Protein AF-A0A9Q2QI15-F1 (afdb_monomer)

Mean predicted aligned error: 10.24 Å

pLDDT: mean 75.62, std 14.74, range [34.34, 91.19]

Secondary structure (DSSP, 8-state):
-HHHHS--GGGG--SS--SHHHHHHHHHHHHHHHHHHHHHHHHHHHHHHHT-SSHHHHHHHHHHHHTTGGG--TTS-SSS----TT----S-SS-HHHHHH---------

Radius of gyration: 18.42 Å; Cα contacts (8 Å, |Δi|>4): 48; chains: 1; bounding box: 39×28×58 Å

Solvent-accessible surface area (backbone atoms only — not comparable to full-atom values): 7052 Å² total; per-residue (Å²): 108,68,74,54,58,78,39,62,66,68,87,63,53,79,82,85,48,95,44,74,65,54,48,51,50,54,54,51,54,50,52,50,54,52,49,50,52,33,51,51,40,47,53,54,53,48,50,50,49,75,68,41,91,47,72,66,59,35,52,53,51,50,51,46,49,74,72,50,54,46,71,66,54,87,89,54,84,77,90,67,88,84,79,72,89,76,65,83,78,68,83,69,94,58,65,62,67,60,55,74,69,60,67,84,74,73,71,85,81,122

Organism: NCBI:txid657445

Sequence (110 aa):
KFSKAVFFDHNSEFKIQETKEEQEIAVLCKQLIQNTIIYWNYCYLTQKLINAPNSEDVQNLLQVMLSGTVMNWAHVNMYGEYDFRNIDDSPNRFDMQAILSYTAKNGDKE

Structure (mmCIF, N/CA/C/O backbone):
data_AF-A0A9Q2QI15-F1
#
_entry.id   AF-A0A9Q2QI15-F1
#
loop_
_atom_site.group_PDB
_atom_site.id
_atom_site.type_symbol
_atom_site.label_atom_id
_atom_site.label_alt_id
_atom_site.label_comp_id
_atom_site.label_asym_id
_atom_site.label_entity_id
_atom_site.label_seq_id
_atom_site.pdbx_PDB_ins_code
_atom_site.Cartn_x
_atom_site.Cartn_y
_atom_site.Cartn_z
_atom_site.occupancy
_atom_site.B_iso_or_equiv
_atom_site.auth_seq_id
_atom_site.auth_comp_id
_atom_site.auth_asym_id
_atom_site.auth_atom_id
_atom_site.pdbx_PDB_model_num
ATOM 1 N N . LYS A 1 1 ? 13.779 -11.012 -1.582 1.00 57.25 1 LYS A N 1
ATOM 2 C CA . LYS A 1 1 ? 12.626 -11.908 -1.864 1.00 57.25 1 LYS A CA 1
ATOM 3 C C . LYS A 1 1 ? 11.538 -11.174 -2.653 1.00 57.25 1 LYS A C 1
ATOM 5 O O . LYS A 1 1 ? 11.307 -11.574 -3.779 1.00 57.25 1 LYS A O 1
ATOM 10 N N . PHE A 1 2 ? 10.994 -10.051 -2.164 1.00 56.03 2 PHE A N 1
ATOM 11 C CA . PHE A 1 2 ? 10.013 -9.232 -2.904 1.00 56.03 2 PHE A CA 1
ATOM 12 C C . PHE A 1 2 ? 10.509 -8.753 -4.281 1.00 56.03 2 PHE A C 1
ATOM 14 O O . PHE A 1 2 ? 9.847 -8.945 -5.292 1.00 56.03 2 PHE A O 1
ATOM 21 N N . SER A 1 3 ? 11.742 -8.249 -4.351 1.00 52.59 3 SER A N 1
ATOM 22 C CA . SER A 1 3 ? 12.292 -7.724 -5.607 1.00 52.59 3 SER A CA 1
ATOM 23 C C . SER A 1 3 ? 12.594 -8.809 -6.667 1.00 52.59 3 SER A C 1
ATOM 25 O O . SER A 1 3 ? 12.656 -8.497 -7.851 1.00 52.59 3 SER A O 1
ATOM 27 N N . LYS A 1 4 ? 12.711 -10.089 -6.275 1.00 56.97 4 LYS A N 1
ATOM 28 C CA . LYS A 1 4 ? 12.792 -11.219 -7.224 1.00 56.97 4 LYS A CA 1
ATOM 29 C C . LYS A 1 4 ? 11.417 -11.631 -7.759 1.00 56.97 4 LYS A C 1
ATOM 31 O O . LYS A 1 4 ? 11.333 -12.179 -8.841 1.00 56.97 4 LYS A O 1
ATOM 36 N N . ALA A 1 5 ? 10.345 -11.364 -7.014 1.00 56.16 5 ALA A N 1
ATOM 37 C CA . ALA A 1 5 ? 8.990 -11.707 -7.433 1.00 56.16 5 ALA A CA 1
ATOM 38 C C . ALA A 1 5 ? 8.399 -10.718 -8.442 1.00 56.16 5 ALA A C 1
ATOM 40 O O . ALA A 1 5 ? 7.602 -11.112 -9.279 1.00 56.16 5 ALA A O 1
ATOM 41 N N . VAL A 1 6 ? 8.821 -9.452 -8.373 1.00 54.25 6 VAL A N 1
ATOM 42 C CA . VAL A 1 6 ? 8.486 -8.417 -9.367 1.00 54.25 6 VAL A CA 1
ATOM 43 C C . VAL A 1 6 ? 9.283 -8.609 -10.667 1.00 54.25 6 VAL A C 1
ATOM 45 O O . VAL A 1 6 ? 8.875 -8.135 -11.716 1.00 54.25 6 VAL A O 1
ATOM 48 N N . PHE A 1 7 ? 10.422 -9.308 -10.608 1.00 55.50 7 PHE A N 1
ATOM 49 C CA . PHE A 1 7 ? 11.343 -9.483 -11.731 1.00 55.50 7 PHE A CA 1
ATOM 50 C C . PHE A 1 7 ? 11.493 -10.967 -12.058 1.00 55.50 7 PHE A C 1
ATOM 52 O O . PHE A 1 7 ? 12.464 -11.623 -11.672 1.00 55.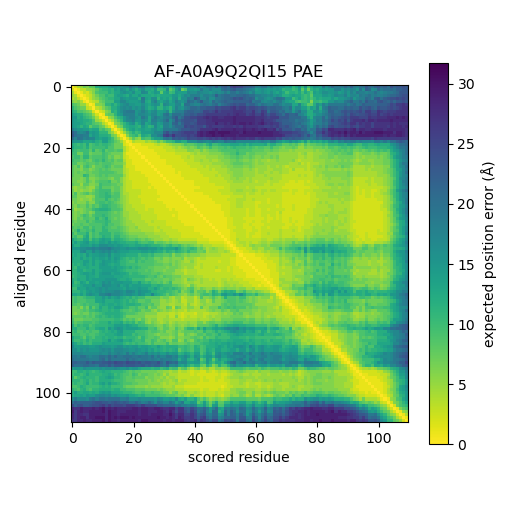50 7 PHE A O 1
ATOM 59 N N . PHE A 1 8 ? 10.457 -11.500 -12.692 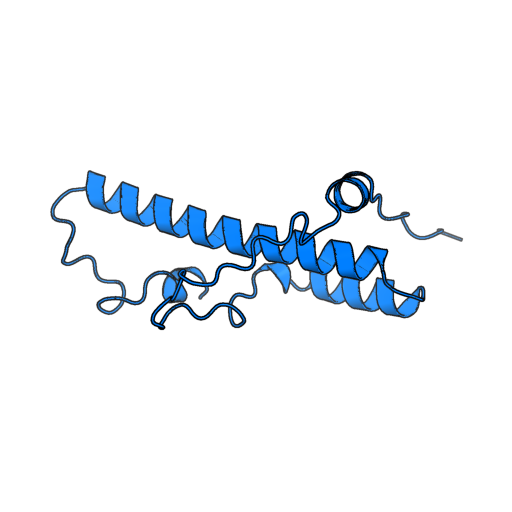1.00 55.78 8 PHE A N 1
ATOM 60 C CA . PHE A 1 8 ? 10.284 -12.933 -12.860 1.00 55.78 8 PHE A CA 1
ATOM 61 C C . PHE A 1 8 ? 10.602 -13.462 -14.252 1.00 55.78 8 PHE A C 1
ATOM 63 O O . PHE A 1 8 ? 10.755 -14.671 -14.423 1.00 55.78 8 PHE A O 1
ATOM 70 N N . ASP A 1 9 ? 10.722 -12.574 -15.233 1.00 46.03 9 ASP A N 1
ATOM 71 C CA . ASP A 1 9 ? 11.088 -12.981 -16.575 1.00 46.03 9 ASP A CA 1
ATOM 72 C C . ASP A 1 9 ? 12.585 -13.350 -16.633 1.00 46.03 9 ASP A C 1
ATOM 74 O O . ASP A 1 9 ? 13.434 -12.695 -16.018 1.00 46.03 9 ASP A O 1
ATOM 78 N N . HIS A 1 10 ? 12.890 -14.462 -17.305 1.00 49.19 10 HIS A N 1
ATOM 79 C CA . HIS A 1 10 ? 14.244 -14.977 -17.555 1.00 49.19 10 HIS A CA 1
ATOM 80 C C . HIS A 1 10 ? 15.194 -15.053 -16.335 1.00 49.19 10 HIS A C 1
ATOM 82 O O . HIS A 1 10 ? 16.341 -14.619 -16.398 1.00 49.19 10 HIS A O 1
ATOM 88 N N . ASN A 1 11 ? 14.756 -15.645 -15.214 1.00 53.72 11 ASN A N 1
ATOM 89 C CA . ASN A 1 11 ? 15.621 -15.945 -14.052 1.00 53.72 11 ASN A CA 1
ATOM 90 C C . ASN A 1 11 ? 16.299 -14.708 -13.413 1.00 53.72 11 ASN A C 1
ATOM 92 O O . ASN A 1 11 ? 17.327 -14.828 -12.746 1.00 53.72 11 ASN A O 1
ATOM 96 N N . SER A 1 12 ? 15.712 -13.518 -13.597 1.00 53.53 12 SER A N 1
ATOM 97 C CA . SER A 1 12 ? 16.303 -12.226 -13.223 1.00 53.53 12 SER A CA 1
ATOM 98 C C . SER A 1 12 ? 17.567 -11.824 -13.998 1.00 53.53 12 SER A C 1
ATOM 100 O O . SER A 1 12 ? 18.304 -10.952 -13.536 1.00 53.53 12 SER A O 1
ATOM 102 N N . GLU A 1 13 ? 17.814 -12.411 -15.172 1.00 51.69 13 GLU A N 1
ATOM 103 C CA . GLU A 1 13 ? 18.897 -12.010 -16.070 1.00 51.69 13 GLU A CA 1
ATOM 104 C C . GLU A 1 13 ? 18.390 -11.042 -17.146 1.00 51.69 13 GLU A C 1
ATOM 106 O O . GLU A 1 13 ? 17.476 -11.336 -17.918 1.00 51.69 13 GLU A O 1
ATOM 111 N N . PHE A 1 14 ? 19.014 -9.867 -17.214 1.00 53.62 14 PHE A N 1
ATOM 112 C CA . PHE A 1 14 ? 18.771 -8.881 -18.258 1.00 53.62 14 PHE A CA 1
ATOM 113 C C . PHE A 1 14 ? 19.329 -9.390 -19.594 1.00 53.62 14 PHE A C 1
ATOM 115 O O . PHE A 1 14 ? 20.495 -9.164 -19.900 1.00 53.62 14 PHE A O 1
ATOM 122 N N . LYS A 1 15 ? 18.522 -10.076 -20.409 1.00 49.12 15 LYS A N 1
ATOM 123 C CA . LYS A 1 15 ? 18.881 -10.328 -21.820 1.00 49.12 15 LYS A CA 1
ATOM 124 C C . LYS A 1 15 ? 18.355 -9.275 -22.796 1.00 49.12 15 LYS A C 1
ATOM 126 O O . LYS A 1 15 ? 18.788 -9.261 -23.937 1.00 49.12 15 LYS A O 1
ATOM 131 N N . ILE A 1 16 ? 17.454 -8.395 -22.355 1.00 51.84 16 ILE A N 1
ATOM 132 C CA . ILE A 1 16 ? 16.756 -7.426 -23.224 1.00 51.84 16 ILE A CA 1
ATOM 133 C C . ILE A 1 16 ? 17.424 -6.034 -23.211 1.00 51.84 16 ILE A C 1
ATOM 135 O O . ILE A 1 16 ? 17.063 -5.180 -24.004 1.00 51.84 16 ILE A O 1
ATOM 139 N N . GLN A 1 17 ? 18.402 -5.788 -22.334 1.00 53.06 17 GLN A N 1
ATOM 140 C CA . GLN A 1 17 ? 18.888 -4.433 -22.043 1.00 53.06 17 GLN A CA 1
ATOM 141 C C . GLN A 1 17 ? 20.373 -4.321 -22.374 1.00 53.06 17 GLN A C 1
ATOM 143 O O . GLN A 1 17 ? 21.233 -4.528 -21.513 1.00 53.06 17 GLN A O 1
ATOM 148 N N . GLU A 1 18 ? 20.669 -4.049 -23.644 1.00 60.09 18 GLU A N 1
ATOM 149 C CA . GLU A 1 18 ? 22.042 -3.843 -24.118 1.00 60.09 18 GLU A CA 1
ATOM 150 C C . GLU A 1 18 ? 22.639 -2.538 -23.559 1.00 60.09 18 GLU A C 1
ATOM 152 O O . GLU A 1 18 ? 23.861 -2.390 -23.507 1.00 60.09 18 GLU A O 1
ATOM 157 N N . THR A 1 19 ? 21.800 -1.612 -23.071 1.00 77.12 19 THR A N 1
ATOM 158 C CA . THR A 1 19 ? 22.236 -0.307 -22.560 1.00 77.12 19 THR A CA 1
ATOM 159 C C . THR A 1 19 ? 22.009 -0.128 -21.054 1.00 77.12 19 THR A C 1
ATOM 161 O O . THR A 1 19 ? 21.058 -0.633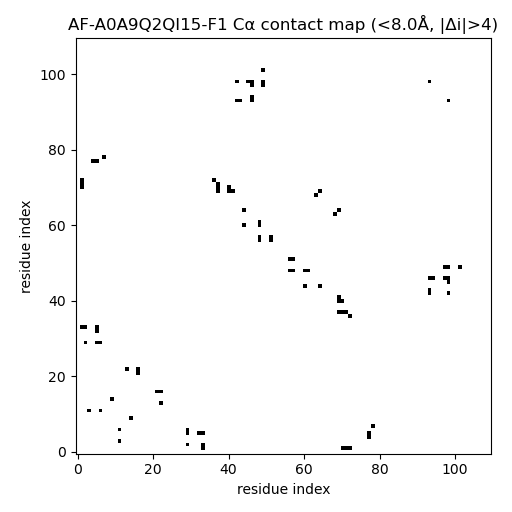 -20.458 1.00 77.12 19 THR A O 1
ATOM 164 N N . LYS A 1 20 ? 22.893 0.653 -20.415 1.00 80.69 20 LYS A N 1
ATOM 165 C CA . LYS A 1 20 ? 22.789 1.036 -18.993 1.00 80.69 20 LYS A CA 1
ATOM 166 C C . LYS A 1 20 ? 21.483 1.777 -18.682 1.00 80.69 20 LYS A C 1
ATOM 168 O O . LYS A 1 20 ? 20.942 1.630 -17.592 1.00 80.69 20 LYS A O 1
ATOM 173 N N . GLU A 1 21 ? 20.985 2.558 -19.635 1.00 85.00 21 GLU A N 1
ATOM 174 C CA . GLU A 1 21 ? 19.764 3.352 -19.488 1.00 85.00 21 GLU A CA 1
ATOM 175 C C . GLU A 1 21 ? 18.519 2.464 -19.351 1.00 85.00 21 GLU A C 1
ATOM 177 O O . GLU A 1 21 ? 17.712 2.657 -18.443 1.00 85.00 21 GLU A O 1
ATOM 182 N N . GLU A 1 22 ? 18.400 1.417 -20.168 1.00 78.94 22 GLU A N 1
ATOM 183 C CA . GLU A 1 22 ? 17.292 0.459 -20.069 1.00 78.94 22 GLU A CA 1
ATOM 184 C C . GLU A 1 22 ? 17.306 -0.309 -18.734 1.00 78.94 22 GLU A C 1
ATOM 186 O O . GLU A 1 22 ? 16.248 -0.572 -18.153 1.00 78.94 22 GLU A O 1
ATOM 191 N N . GLN A 1 23 ? 18.502 -0.598 -18.206 1.00 77.50 23 GLN A N 1
ATOM 192 C CA . GLN A 1 23 ? 18.694 -1.180 -16.868 1.00 77.50 23 GLN A CA 1
ATOM 193 C C . GLN A 1 23 ? 18.227 -0.256 -15.757 1.00 77.50 23 GLN A C 1
ATOM 195 O O . GLN A 1 23 ? 17.535 -0.699 -14.834 1.00 77.50 23 GLN A O 1
ATOM 200 N N . GLU A 1 24 ? 18.534 1.031 -15.856 1.00 85.50 24 GLU A N 1
ATOM 201 C CA . GLU A 1 24 ? 18.066 2.025 -14.897 1.00 85.50 24 GLU A CA 1
ATOM 202 C C . GLU A 1 24 ? 16.538 2.145 -14.920 1.00 85.50 24 GLU A C 1
ATOM 204 O O . GLU A 1 24 ? 15.907 2.080 -13.861 1.00 85.50 24 GLU A O 1
ATOM 209 N N . ILE A 1 25 ? 15.927 2.212 -16.106 1.00 85.44 25 ILE A N 1
ATOM 210 C CA . ILE A 1 25 ? 14.466 2.263 -16.258 1.00 85.44 25 ILE A CA 1
ATOM 211 C C . ILE A 1 25 ? 13.814 1.040 -15.604 1.00 85.44 25 ILE A C 1
ATOM 213 O O . ILE A 1 25 ? 12.891 1.183 -14.800 1.00 85.44 25 ILE A O 1
ATOM 217 N N . ALA A 1 26 ? 14.317 -0.165 -15.875 1.00 82.38 26 ALA A N 1
ATOM 218 C CA . ALA A 1 26 ? 13.755 -1.389 -15.316 1.00 82.38 26 ALA A CA 1
ATOM 219 C C . ALA A 1 26 ? 13.869 -1.457 -13.782 1.00 82.38 26 ALA A C 1
ATOM 221 O O . ALA A 1 26 ? 12.934 -1.895 -13.103 1.00 82.38 26 ALA A O 1
ATOM 222 N N . VAL A 1 27 ? 14.986 -0.990 -13.214 1.00 83.19 27 VAL A N 1
ATOM 223 C CA . VAL A 1 27 ? 15.170 -0.890 -11.757 1.00 83.19 27 VAL A CA 1
ATOM 224 C C . VAL A 1 27 ? 14.190 0.114 -11.144 1.00 83.19 27 VAL A C 1
ATOM 226 O O . VAL A 1 27 ? 13.581 -0.183 -10.112 1.00 83.19 27 VAL A O 1
ATOM 229 N N . LEU A 1 28 ? 13.986 1.268 -11.783 1.00 88.25 28 LEU A N 1
ATOM 230 C CA . LEU A 1 28 ? 13.049 2.291 -11.314 1.00 88.25 28 LEU A CA 1
ATOM 231 C C . LEU A 1 28 ? 11.594 1.812 -11.379 1.00 88.25 28 LEU A C 1
ATOM 233 O O . LEU A 1 28 ? 10.868 1.949 -10.393 1.00 88.25 28 LEU A O 1
ATOM 237 N N . CYS A 1 29 ? 11.175 1.184 -12.481 1.00 86.50 29 CYS A N 1
ATOM 238 C CA . CYS A 1 29 ? 9.838 0.595 -12.614 1.00 86.50 29 CYS A CA 1
ATOM 239 C C . CYS A 1 29 ? 9.575 -0.449 -11.526 1.00 86.50 29 CYS A C 1
ATOM 241 O O . CYS A 1 29 ? 8.517 -0.467 -10.897 1.00 86.50 29 CYS A O 1
ATOM 243 N N . LYS A 1 30 ? 10.567 -1.291 -11.245 1.00 83.62 30 LYS A N 1
ATOM 244 C CA . LYS A 1 30 ? 10.489 -2.278 -10.173 1.00 83.62 30 LYS A CA 1
ATOM 245 C C . LYS A 1 30 ? 10.321 -1.624 -8.802 1.00 83.62 30 LYS A C 1
ATOM 247 O O . LYS A 1 30 ? 9.438 -2.034 -8.049 1.00 83.62 30 LYS A O 1
ATOM 252 N N . GLN A 1 31 ? 11.116 -0.603 -8.481 1.00 87.19 31 GLN A N 1
ATOM 253 C CA . GLN A 1 31 ? 10.978 0.129 -7.219 1.00 87.19 31 GLN A CA 1
ATOM 254 C C . GLN A 1 31 ? 9.598 0.792 -7.106 1.00 87.19 31 GLN A C 1
ATOM 256 O O . GLN A 1 31 ? 8.986 0.759 -6.038 1.00 87.19 31 GLN A O 1
ATOM 261 N N . LEU A 1 32 ? 9.081 1.343 -8.206 1.00 91.19 32 LEU A N 1
ATOM 262 C CA . LEU A 1 32 ? 7.753 1.947 -8.267 1.00 91.19 32 LEU A CA 1
ATOM 263 C C . LEU A 1 32 ? 6.646 0.930 -7.958 1.00 91.19 32 LEU A C 1
ATOM 265 O O . LEU A 1 32 ? 5.792 1.201 -7.113 1.00 91.19 32 LEU A O 1
ATOM 269 N N . ILE A 1 33 ? 6.681 -0.255 -8.576 1.00 87.94 33 ILE A N 1
ATOM 270 C CA . ILE A 1 33 ? 5.713 -1.333 -8.309 1.00 87.94 33 ILE A CA 1
ATOM 271 C C . ILE A 1 33 ? 5.771 -1.746 -6.835 1.00 87.94 33 ILE A C 1
ATOM 273 O O . ILE A 1 33 ? 4.740 -1.852 -6.171 1.00 87.94 33 ILE A O 1
ATOM 277 N N . GLN A 1 34 ? 6.978 -1.929 -6.294 1.00 86.81 34 GLN A N 1
ATOM 278 C CA . GLN A 1 34 ? 7.155 -2.294 -4.889 1.00 86.81 34 GLN A CA 1
ATOM 279 C C . GLN A 1 34 ? 6.580 -1.235 -3.942 1.00 86.81 34 GLN A C 1
ATOM 281 O O . GLN A 1 34 ? 5.836 -1.577 -3.023 1.00 86.81 34 GLN A O 1
ATOM 286 N N . ASN A 1 35 ? 6.885 0.041 -4.186 1.00 90.31 35 ASN A N 1
ATOM 287 C CA . ASN A 1 35 ? 6.376 1.154 -3.388 1.00 90.31 35 ASN A CA 1
ATOM 288 C C . ASN A 1 35 ? 4.851 1.261 -3.471 1.00 90.31 35 ASN A C 1
ATOM 290 O O . ASN A 1 35 ? 4.209 1.516 -2.459 1.00 90.31 35 ASN A O 1
ATOM 294 N N . THR A 1 36 ? 4.271 1.013 -4.646 1.00 90.81 36 THR A N 1
ATOM 295 C CA . THR A 1 36 ? 2.817 1.051 -4.857 1.00 90.81 36 THR A CA 1
ATOM 296 C C . THR A 1 36 ? 2.104 -0.022 -4.033 1.00 90.81 36 THR A C 1
ATOM 298 O O . THR A 1 36 ? 1.107 0.266 -3.375 1.00 90.81 36 THR A O 1
ATOM 301 N N . ILE A 1 37 ? 2.642 -1.244 -3.994 1.00 89.44 37 ILE A N 1
ATOM 302 C CA . ILE A 1 37 ? 2.080 -2.339 -3.186 1.00 89.44 37 ILE A CA 1
ATOM 303 C C . ILE A 1 37 ? 2.214 -2.045 -1.695 1.00 89.44 37 ILE A C 1
ATOM 305 O O . ILE A 1 37 ? 1.260 -2.222 -0.944 1.00 89.44 37 ILE A O 1
ATOM 309 N N . ILE A 1 38 ? 3.381 -1.563 -1.258 1.00 89.50 38 ILE A N 1
ATOM 310 C CA . ILE A 1 38 ? 3.598 -1.186 0.144 1.00 89.50 38 ILE A CA 1
ATOM 311 C C . ILE A 1 38 ? 2.625 -0.074 0.548 1.00 89.50 38 ILE A C 1
ATOM 313 O O . ILE A 1 38 ? 2.004 -0.154 1.604 1.00 89.50 38 ILE A O 1
ATOM 317 N N . TYR A 1 39 ? 2.456 0.938 -0.301 1.00 90.62 39 TYR A N 1
ATOM 318 C CA . TYR A 1 39 ? 1.505 2.019 -0.075 1.00 90.62 39 TYR A CA 1
ATOM 319 C C . TYR A 1 39 ? 0.074 1.489 0.072 1.00 90.62 39 TYR A C 1
ATOM 321 O O . TYR A 1 39 ? -0.598 1.799 1.055 1.00 90.62 39 TYR A O 1
ATOM 329 N N . TRP A 1 40 ? -0.360 0.616 -0.839 1.00 90.81 40 TRP A N 1
ATOM 330 C CA . TRP A 1 40 ? -1.674 -0.019 -0.756 1.00 90.81 40 TRP A CA 1
ATOM 331 C C . TRP A 1 40 ? -1.848 -0.826 0.541 1.00 90.81 40 TRP A C 1
ATOM 333 O O . TRP A 1 40 ? -2.871 -0.693 1.216 1.00 90.81 40 TRP A O 1
ATOM 343 N N . ASN A 1 41 ? -0.827 -1.590 0.947 1.00 90.12 41 ASN A N 1
ATOM 344 C CA . ASN A 1 41 ? -0.825 -2.333 2.209 1.00 90.12 41 ASN A CA 1
ATOM 345 C C . ASN A 1 41 ? -1.017 -1.408 3.417 1.00 90.12 41 ASN A C 1
ATOM 347 O O . ASN A 1 41 ? -1.790 -1.731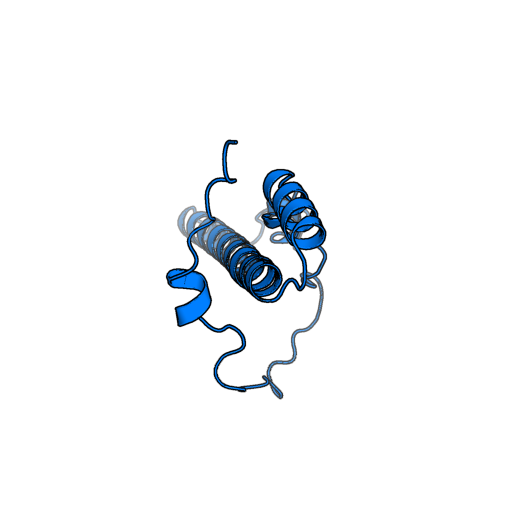 4.320 1.00 90.12 41 ASN A O 1
ATOM 351 N N . TYR A 1 42 ? -0.345 -0.254 3.436 1.00 89.44 42 TYR A N 1
ATOM 352 C CA . TYR A 1 42 ? -0.506 0.737 4.501 1.00 89.44 42 TYR A CA 1
ATOM 353 C C . TYR A 1 42 ? -1.914 1.327 4.537 1.00 89.44 42 TYR A C 1
ATOM 355 O O . TYR A 1 42 ? -2.493 1.413 5.621 1.00 89.44 42 TYR A O 1
ATOM 363 N N . CYS A 1 43 ? -2.483 1.691 3.386 1.00 90.12 43 CYS A N 1
ATOM 364 C CA . CYS A 1 43 ? -3.856 2.194 3.313 1.00 90.12 43 CYS A CA 1
ATOM 365 C C . CYS A 1 43 ? -4.852 1.157 3.845 1.00 90.12 43 CYS A C 1
ATOM 367 O O . CYS A 1 43 ? -5.674 1.470 4.707 1.00 90.12 43 CYS A O 1
ATOM 369 N N . TYR A 1 44 ? -4.730 -0.096 3.400 1.00 89.44 44 TYR A N 1
ATOM 370 C CA . TYR A 1 44 ? -5.613 -1.181 3.819 1.00 89.44 44 TYR A CA 1
ATOM 371 C C . TYR A 1 44 ? -5.525 -1.467 5.318 1.00 89.44 44 TYR A C 1
ATOM 373 O O . TYR A 1 44 ? -6.545 -1.508 6.007 1.00 89.44 44 TYR A O 1
ATOM 381 N N . LEU A 1 45 ? -4.312 -1.645 5.841 1.00 88.31 45 LEU A N 1
ATOM 382 C CA . LEU A 1 45 ? -4.120 -1.982 7.246 1.00 88.31 45 LEU A CA 1
ATOM 383 C C . LEU A 1 45 ? -4.502 -0.806 8.163 1.00 88.31 45 LEU A C 1
ATOM 385 O O . LEU A 1 45 ? -5.097 -1.032 9.213 1.00 88.31 45 LEU A O 1
ATOM 389 N N . THR A 1 46 ? -4.239 0.443 7.761 1.00 88.69 46 THR A N 1
ATOM 390 C CA . THR A 1 46 ? -4.664 1.631 8.528 1.00 88.69 46 THR A CA 1
ATOM 391 C C . THR A 1 46 ? -6.184 1.770 8.546 1.00 88.69 46 THR A C 1
ATOM 393 O O . THR A 1 46 ? -6.764 1.982 9.606 1.00 88.69 46 THR A O 1
ATOM 396 N N . GLN A 1 47 ? -6.862 1.566 7.414 1.00 90.31 47 GLN A N 1
ATOM 397 C CA . GLN A 1 47 ? -8.327 1.550 7.386 1.00 90.31 47 GLN A CA 1
ATOM 398 C C . GLN A 1 47 ? -8.899 0.433 8.274 1.00 90.31 47 GLN A C 1
ATOM 400 O O . GLN A 1 47 ? -9.902 0.636 8.958 1.00 90.31 47 GLN A O 1
ATOM 405 N N . LYS A 1 48 ? -8.259 -0.746 8.296 1.00 89.06 48 LYS A N 1
ATOM 406 C CA . LYS A 1 48 ? -8.636 -1.847 9.196 1.00 89.06 48 LYS A CA 1
ATOM 407 C C . LYS A 1 48 ? -8.456 -1.485 10.668 1.00 89.06 48 LYS A C 1
ATOM 409 O O . LYS A 1 48 ? -9.318 -1.856 11.455 1.00 89.06 48 LYS A O 1
ATOM 414 N N . LEU A 1 49 ? -7.399 -0.752 11.024 1.00 89.00 49 LEU A N 1
ATOM 415 C CA . LEU A 1 49 ? -7.208 -0.232 12.381 1.00 89.00 49 L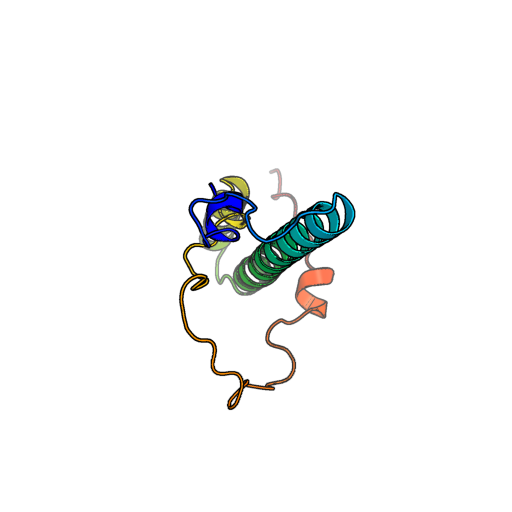EU A CA 1
ATOM 416 C C . LEU A 1 49 ? -8.309 0.752 12.779 1.00 89.00 49 LEU A C 1
ATOM 418 O O . LEU A 1 49 ? -8.871 0.619 13.858 1.00 89.00 49 LEU A O 1
ATOM 422 N N . ILE A 1 50 ? -8.639 1.707 11.904 1.00 88.44 50 ILE A N 1
ATOM 423 C CA . ILE A 1 50 ? -9.692 2.706 12.156 1.00 88.44 50 ILE A CA 1
ATOM 424 C C . ILE A 1 50 ? -11.049 2.029 12.386 1.00 88.44 50 ILE A C 1
ATOM 426 O O . ILE A 1 50 ? -11.822 2.460 13.236 1.00 88.44 50 ILE A O 1
ATOM 430 N N . ASN A 1 51 ? -11.323 0.952 11.648 1.00 89.00 51 ASN A N 1
ATOM 431 C CA . ASN A 1 51 ? -12.594 0.233 11.704 1.00 89.00 51 ASN A CA 1
ATOM 432 C C . ASN A 1 51 ? -12.617 -0.899 12.753 1.00 89.00 51 ASN A C 1
ATOM 434 O O . ASN A 1 51 ? -13.604 -1.635 12.818 1.00 89.00 51 ASN A O 1
ATOM 438 N N . ALA A 1 52 ? -11.543 -1.098 13.523 1.00 88.56 52 ALA A N 1
ATOM 439 C CA . ALA A 1 52 ? -11.468 -2.172 14.507 1.00 88.56 52 ALA A CA 1
ATOM 440 C C . ALA A 1 52 ? -12.432 -1.902 15.684 1.00 88.56 52 ALA A C 1
ATOM 442 O O . ALA A 1 52 ? -12.465 -0.789 16.210 1.00 88.56 52 ALA A O 1
ATOM 443 N N . PRO A 1 53 ? -13.227 -2.898 16.117 1.00 82.56 53 PRO A N 1
ATOM 444 C CA . PRO A 1 53 ? -14.315 -2.673 17.069 1.00 82.56 53 PRO A CA 1
ATOM 445 C C . PRO A 1 53 ? -13.857 -2.561 18.531 1.00 82.56 53 PRO A C 1
ATOM 447 O O . PRO A 1 53 ? -14.592 -2.021 19.355 1.00 82.56 53 PRO A O 1
ATOM 450 N N . ASN A 1 54 ? -12.681 -3.092 18.882 1.00 86.38 54 ASN A N 1
ATOM 451 C CA . ASN A 1 54 ? -12.182 -3.142 20.256 1.00 86.38 54 ASN A CA 1
ATOM 452 C C . ASN A 1 54 ? -10.658 -2.907 20.328 1.00 86.38 54 ASN A C 1
ATOM 454 O O . ASN A 1 54 ? -9.946 -2.973 19.327 1.00 86.38 54 ASN A O 1
ATOM 458 N N . SER A 1 55 ? -10.163 -2.623 21.537 1.00 81.25 55 SER A N 1
ATOM 459 C CA . SER A 1 55 ? -8.746 -2.308 21.782 1.00 81.25 55 SER A CA 1
ATOM 460 C C . SER A 1 55 ? -7.812 -3.503 21.533 1.00 81.25 55 SER A C 1
ATOM 462 O O . SER A 1 55 ? -6.679 -3.320 21.095 1.00 81.25 55 SER A O 1
ATOM 464 N N . GLU A 1 56 ? -8.280 -4.732 21.756 1.00 84.94 56 GLU A N 1
ATOM 465 C CA . GLU A 1 56 ? -7.488 -5.951 21.545 1.00 84.94 56 GLU A CA 1
ATOM 466 C C . GLU A 1 56 ? -7.189 -6.183 20.054 1.00 84.94 56 GLU A C 1
ATOM 468 O O . GLU A 1 56 ? -6.041 -6.422 19.676 1.00 84.94 56 GLU A O 1
ATOM 473 N N . ASP A 1 57 ? -8.188 -6.007 19.190 1.00 82.69 57 ASP A N 1
ATOM 474 C CA . ASP A 1 57 ? -8.056 -6.093 17.734 1.00 82.69 57 ASP A CA 1
ATOM 475 C C . ASP A 1 57 ? -7.108 -5.018 17.191 1.00 82.69 57 ASP A C 1
ATOM 477 O O . ASP A 1 57 ? -6.286 -5.296 16.313 1.00 82.69 57 ASP A O 1
ATOM 481 N N . VAL A 1 58 ? -7.166 -3.803 17.748 1.00 84.88 58 VAL A N 1
ATOM 482 C CA . VAL A 1 58 ? -6.225 -2.721 17.423 1.00 84.88 58 VAL A CA 1
ATOM 483 C C . VAL A 1 58 ? -4.795 -3.127 17.781 1.00 84.88 58 VAL A C 1
ATOM 485 O O . VAL A 1 58 ? -3.900 -3.001 16.944 1.00 84.88 58 VAL A O 1
ATOM 488 N N . GLN A 1 59 ? -4.563 -3.648 18.989 1.00 83.50 59 GLN A N 1
ATOM 489 C CA . GLN A 1 59 ? -3.232 -4.087 19.423 1.00 83.50 59 GLN A CA 1
ATOM 490 C C . GLN A 1 59 ? -2.699 -5.230 18.552 1.00 83.50 59 GLN A C 1
ATOM 492 O O . GLN A 1 59 ? -1.554 -5.176 18.102 1.00 83.50 59 GLN A O 1
ATOM 497 N N . ASN A 1 60 ? -3.533 -6.222 18.238 1.00 84.50 60 ASN A N 1
ATOM 498 C CA . ASN A 1 60 ? -3.163 -7.335 17.364 1.00 84.50 60 ASN A CA 1
ATOM 499 C C . ASN A 1 60 ? -2.775 -6.850 15.959 1.00 84.50 60 ASN A C 1
ATOM 501 O O . ASN A 1 60 ? -1.732 -7.238 15.428 1.00 84.50 60 ASN A O 1
ATOM 505 N N . LEU A 1 61 ? -3.565 -5.952 15.365 1.00 84.12 61 LEU A N 1
ATOM 506 C CA . LEU A 1 61 ? -3.266 -5.365 14.057 1.00 84.12 61 LEU A CA 1
ATOM 507 C C . LEU A 1 61 ? -1.989 -4.512 14.077 1.00 84.12 61 LEU A C 1
ATOM 509 O O . LEU A 1 61 ? -1.202 -4.574 13.130 1.00 84.12 61 LEU A O 1
ATOM 513 N N . LEU A 1 62 ? -1.736 -3.767 15.157 1.00 83.94 62 LEU A N 1
ATOM 514 C CA . LEU A 1 62 ? -0.491 -3.015 15.335 1.00 83.94 62 LEU A CA 1
ATOM 515 C C . LEU A 1 62 ? 0.726 -3.945 15.413 1.00 83.94 62 LEU A C 1
ATOM 517 O O . LEU A 1 62 ? 1.729 -3.686 14.748 1.00 83.94 62 LEU A O 1
ATOM 521 N N . GLN A 1 63 ? 0.640 -5.058 16.146 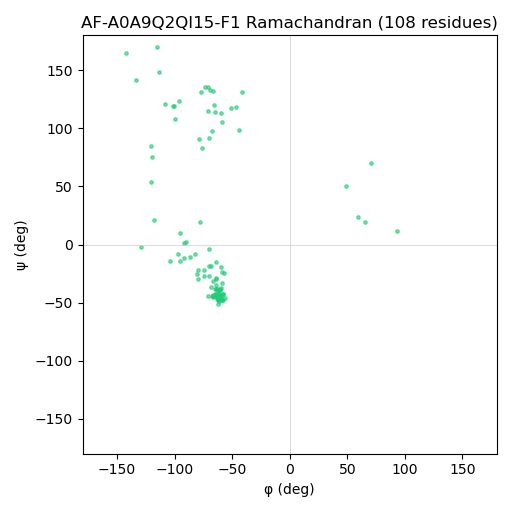1.00 83.19 63 GLN A N 1
ATOM 522 C CA . GLN A 1 63 ? 1.715 -6.059 16.186 1.00 83.19 63 GLN A CA 1
ATOM 523 C C . GLN A 1 63 ? 1.982 -6.660 14.798 1.00 83.19 63 GLN A C 1
ATOM 525 O O . GLN A 1 63 ? 3.134 -6.792 14.376 1.00 83.19 63 GLN A O 1
ATOM 530 N N . VAL A 1 64 ? 0.924 -6.950 14.035 1.00 80.81 64 VAL A N 1
ATOM 531 C CA . VAL A 1 64 ? 1.042 -7.433 12.652 1.00 80.81 64 VAL A CA 1
ATOM 532 C C . VAL A 1 64 ? 1.733 -6.400 11.756 1.00 80.81 64 VAL A C 1
ATOM 534 O O . VAL A 1 64 ? 2.616 -6.771 10.977 1.00 80.81 64 VAL A O 1
ATOM 537 N N . MET A 1 65 ? 1.410 -5.111 11.878 1.00 81.44 65 MET A N 1
ATOM 538 C CA . MET A 1 65 ? 2.105 -4.048 11.140 1.00 81.44 65 MET A CA 1
ATOM 539 C C . MET A 1 65 ? 3.591 -3.960 11.513 1.00 81.44 65 MET A C 1
ATOM 541 O O . MET A 1 65 ? 4.443 -3.933 10.621 1.00 81.44 65 MET A O 1
ATOM 545 N N . LEU A 1 66 ? 3.904 -3.968 12.813 1.00 79.62 66 LEU A N 1
ATOM 546 C CA . LEU A 1 66 ? 5.271 -3.870 13.339 1.00 79.62 66 LEU A CA 1
ATOM 547 C C . LEU A 1 66 ? 6.147 -5.064 12.937 1.00 79.62 66 LEU A C 1
ATOM 549 O O . LEU A 1 66 ? 7.348 -4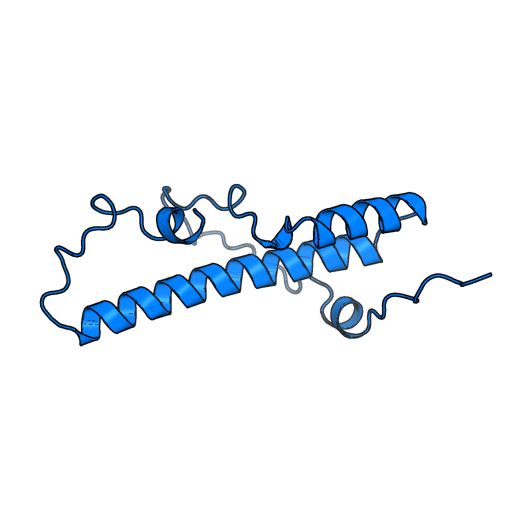.905 12.733 1.00 79.62 66 LEU A O 1
ATOM 553 N N . SER A 1 67 ? 5.552 -6.245 12.751 1.00 78.88 67 SER A N 1
ATOM 554 C CA . SER A 1 67 ? 6.262 -7.457 12.313 1.00 78.88 67 SER A CA 1
ATOM 555 C C . SER A 1 67 ? 6.747 -7.434 10.850 1.00 78.88 67 SER A C 1
ATOM 557 O O . SER A 1 67 ? 7.428 -8.360 10.412 1.00 78.88 67 SER A O 1
ATOM 559 N N . GLY A 1 68 ? 6.431 -6.385 10.075 1.00 73.75 68 GLY A N 1
ATOM 560 C CA . GLY A 1 68 ? 6.871 -6.237 8.681 1.00 73.75 68 GLY A CA 1
ATOM 561 C C . GLY A 1 68 ? 5.887 -6.775 7.636 1.00 73.75 68 GLY A C 1
ATOM 562 O O . GLY A 1 68 ? 6.226 -6.847 6.452 1.00 73.75 68 GLY A O 1
ATOM 563 N N . THR A 1 69 ? 4.652 -7.097 8.036 1.00 72.12 69 THR A N 1
ATOM 564 C CA . THR A 1 69 ? 3.575 -7.584 7.147 1.00 72.12 69 THR A CA 1
ATOM 565 C C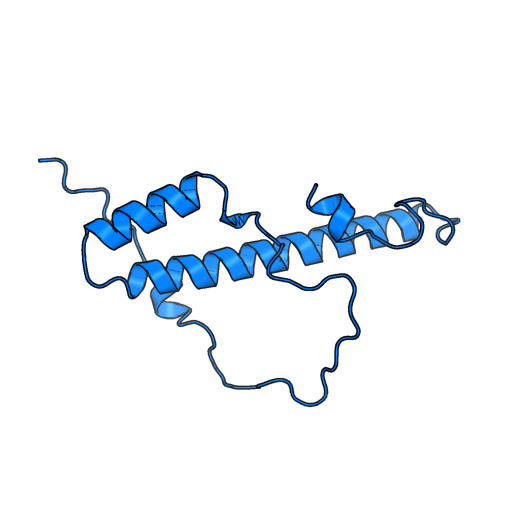 . THR A 1 69 ? 3.238 -6.602 6.020 1.00 72.12 69 THR A C 1
ATOM 567 O O . THR A 1 69 ? 2.803 -7.016 4.948 1.00 72.12 69 THR A O 1
ATOM 570 N N . VAL A 1 70 ? 3.531 -5.311 6.202 1.00 76.50 70 VAL A N 1
ATOM 571 C CA . VAL A 1 70 ? 3.400 -4.261 5.171 1.00 76.50 70 VAL A CA 1
ATOM 572 C C . VAL A 1 70 ? 4.253 -4.514 3.920 1.00 76.50 70 VAL A C 1
ATOM 574 O O . VAL A 1 70 ? 3.964 -3.966 2.861 1.00 76.50 70 VAL A O 1
ATOM 577 N N . MET A 1 71 ? 5.282 -5.365 4.008 1.00 77.50 71 MET A N 1
ATOM 578 C CA . MET A 1 71 ? 6.108 -5.779 2.867 1.00 77.50 71 MET A CA 1
ATOM 579 C C . MET A 1 71 ? 5.602 -7.057 2.181 1.00 77.50 71 MET A C 1
ATOM 581 O O . MET A 1 71 ? 6.241 -7.549 1.245 1.00 77.50 71 MET A O 1
ATOM 585 N N . ASN A 1 72 ? 4.495 -7.637 2.651 1.00 78.88 72 ASN A N 1
ATOM 586 C CA . ASN A 1 72 ? 3.930 -8.830 2.043 1.00 78.88 72 ASN A CA 1
ATOM 587 C C . ASN A 1 72 ? 3.303 -8.490 0.686 1.00 78.88 72 ASN A C 1
ATOM 589 O O . ASN A 1 72 ? 2.573 -7.517 0.547 1.00 78.88 72 ASN A O 1
ATOM 593 N N . TRP A 1 73 ? 3.569 -9.324 -0.311 1.00 78.56 73 TRP A N 1
ATOM 594 C CA . TRP A 1 73 ? 3.143 -9.124 -1.700 1.00 78.56 73 TRP A CA 1
ATOM 595 C C . TRP A 1 73 ? 2.443 -10.354 -2.272 1.00 78.56 73 TRP A C 1
ATOM 597 O O . TRP A 1 73 ? 1.971 -10.317 -3.399 1.00 78.56 73 TRP A O 1
ATOM 607 N N . ALA A 1 74 ? 2.346 -11.439 -1.498 1.00 81.38 74 ALA A N 1
ATOM 608 C CA . ALA A 1 74 ? 1.766 -12.703 -1.949 1.00 81.38 74 ALA A CA 1
ATOM 609 C C . ALA A 1 74 ? 0.269 -12.609 -2.308 1.00 81.38 74 ALA A C 1
ATOM 611 O O . ALA A 1 74 ? -0.259 -13.508 -2.951 1.00 81.38 74 ALA A O 1
ATOM 612 N N . HIS A 1 75 ? -0.414 -11.535 -1.901 1.00 81.38 75 HIS A N 1
ATOM 613 C CA . HIS A 1 75 ? -1.801 -11.249 -2.276 1.00 81.38 75 HIS A CA 1
ATOM 614 C C . HIS A 1 75 ? -1.927 -10.573 -3.655 1.00 81.38 75 HIS A C 1
ATOM 616 O O . HIS A 1 75 ? -3.036 -10.423 -4.159 1.00 81.38 75 HIS A O 1
ATOM 622 N N . VAL A 1 76 ? -0.809 -10.170 -4.270 1.00 81.69 76 VAL A N 1
ATOM 623 C CA . VAL A 1 76 ? -0.752 -9.636 -5.633 1.00 81.69 76 VAL A CA 1
ATOM 624 C C . VAL A 1 76 ? -0.260 -10.744 -6.555 1.00 81.69 76 VAL A C 1
ATOM 626 O O . VAL A 1 76 ? 0.858 -11.241 -6.405 1.00 81.69 76 VAL A O 1
ATOM 629 N N . ASN A 1 77 ? -1.083 -11.130 -7.530 1.00 80.38 77 ASN A N 1
ATOM 630 C CA . ASN A 1 77 ? -0.626 -12.023 -8.585 1.00 80.38 77 ASN A CA 1
ATOM 631 C C . ASN A 1 77 ? 0.337 -11.250 -9.488 1.00 80.38 77 ASN A C 1
ATOM 633 O O . ASN A 1 77 ? -0.094 -10.293 -10.117 1.00 80.38 77 ASN A O 1
ATOM 637 N N . MET A 1 78 ? 1.610 -11.648 -9.529 1.00 75.62 78 MET A N 1
ATOM 638 C CA . MET A 1 78 ? 2.644 -11.057 -10.394 1.00 75.62 78 MET A CA 1
ATOM 639 C C . MET A 1 78 ? 2.832 -11.817 -11.715 1.00 75.62 78 MET A C 1
ATOM 641 O O . MET A 1 78 ? 3.484 -11.310 -12.615 1.00 75.62 78 MET A O 1
ATOM 645 N N . TYR A 1 79 ? 2.288 -13.033 -11.822 1.00 70.81 79 TYR A N 1
ATOM 646 C CA . TYR A 1 79 ? 2.598 -14.012 -12.875 1.00 70.81 79 TYR A CA 1
ATOM 647 C C . TYR A 1 79 ? 1.374 -14.351 -13.740 1.00 70.81 79 TYR A C 1
ATOM 649 O O . TYR A 1 79 ? 1.304 -15.429 -14.328 1.00 70.81 79 TYR A O 1
ATOM 657 N N . GLY A 1 80 ? 0.369 -13.476 -13.764 1.00 70.56 80 GLY A N 1
ATOM 658 C CA . GLY A 1 80 ? -0.897 -13.712 -14.454 1.00 70.56 80 GLY A CA 1
ATOM 659 C C . GLY A 1 80 ? -1.145 -12.753 -15.608 1.00 70.56 80 GLY A C 1
ATOM 660 O O . GLY A 1 80 ? -0.471 -11.738 -15.761 1.00 70.56 80 GLY A O 1
ATOM 661 N N . GLU A 1 81 ? -2.173 -13.067 -16.387 1.00 75.69 81 GLU A N 1
ATOM 662 C CA . GLU A 1 81 ? -2.778 -12.112 -17.306 1.00 75.69 81 GLU A CA 1
ATOM 663 C C . GLU A 1 81 ? -3.665 -11.149 -16.516 1.00 75.69 81 GLU A C 1
ATOM 665 O O . GLU A 1 81 ? -4.484 -11.565 -15.690 1.00 75.69 81 GLU A O 1
ATOM 670 N N . TYR A 1 82 ? -3.490 -9.854 -16.764 1.00 77.25 82 TYR A N 1
ATOM 671 C CA . TYR A 1 82 ? -4.314 -8.819 -16.159 1.00 77.25 82 TYR A CA 1
ATOM 672 C C . TYR A 1 82 ? -5.365 -8.366 -17.160 1.00 77.25 82 TYR A C 1
ATOM 674 O O . TYR A 1 82 ? -5.042 -7.844 -18.228 1.00 77.25 82 TYR A O 1
ATOM 682 N N . ASP A 1 83 ? -6.628 -8.545 -16.794 1.00 80.50 83 ASP A N 1
ATOM 683 C CA . ASP A 1 83 ? -7.751 -8.008 -17.544 1.00 80.50 83 ASP A CA 1
ATOM 684 C C . ASP A 1 83 ? -8.248 -6.717 -16.887 1.00 80.50 83 ASP A C 1
ATOM 686 O O . ASP A 1 83 ? -8.862 -6.734 -15.821 1.00 80.50 83 ASP A O 1
ATOM 690 N N . PHE A 1 84 ? -7.980 -5.592 -17.543 1.00 80.06 84 PHE A N 1
ATOM 691 C CA . PHE A 1 84 ? -8.366 -4.258 -17.083 1.00 80.06 84 PHE A CA 1
ATOM 692 C C . PHE A 1 84 ? -9.692 -3.764 -17.686 1.00 80.06 84 PHE A C 1
ATOM 694 O O . PHE A 1 84 ? -10.034 -2.595 -17.540 1.00 80.06 84 PHE A O 1
ATOM 701 N N . ARG A 1 85 ? -10.455 -4.618 -18.381 1.00 83.56 85 ARG A N 1
ATOM 702 C CA . ARG A 1 85 ? -11.711 -4.205 -19.040 1.00 83.56 85 ARG A CA 1
ATOM 703 C C . ARG A 1 85 ? -12.839 -3.889 -18.057 1.00 83.56 85 ARG A C 1
ATOM 705 O O . ARG A 1 85 ? -13.710 -3.095 -18.384 1.00 83.56 85 ARG A O 1
ATOM 712 N N . ASN A 1 86 ? -12.811 -4.496 -16.870 1.00 75.44 86 ASN A N 1
ATOM 713 C CA . ASN A 1 86 ? -13.790 -4.299 -15.799 1.00 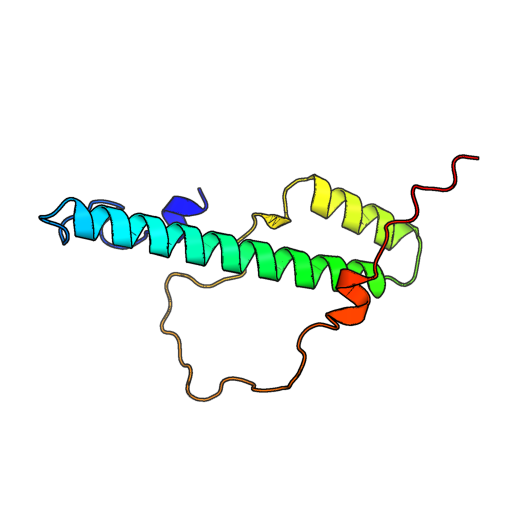75.44 86 ASN A CA 1
ATOM 714 C C . ASN A 1 86 ? -13.098 -3.774 -14.537 1.00 75.44 86 ASN A C 1
ATOM 716 O O . ASN A 1 86 ? -13.191 -4.383 -13.469 1.00 75.44 86 ASN A O 1
ATOM 720 N N . ILE A 1 87 ? -12.350 -2.676 -14.664 1.00 76.00 87 ILE A N 1
ATOM 721 C CA . ILE A 1 87 ? -11.859 -1.982 -13.476 1.00 76.00 87 ILE A CA 1
ATOM 722 C C . ILE A 1 87 ? -13.080 -1.430 -12.744 1.00 76.00 87 ILE A C 1
ATOM 724 O O . ILE A 1 87 ? -13.877 -0.672 -13.289 1.00 76.00 87 ILE A O 1
ATOM 728 N N . ASP A 1 88 ? -13.243 -1.871 -11.503 1.00 70.44 88 ASP A N 1
ATOM 729 C CA . ASP A 1 88 ? -14.190 -1.268 -10.584 1.00 70.44 88 ASP A CA 1
ATOM 730 C C . ASP A 1 88 ? -13.696 0.149 -10.255 1.00 70.44 88 ASP A C 1
ATOM 732 O O . ASP A 1 88 ? -12.799 0.339 -9.426 1.00 70.44 88 ASP A O 1
ATOM 736 N N . ASP A 1 89 ? -14.278 1.117 -10.963 1.00 68.56 89 ASP A N 1
ATOM 737 C CA . ASP A 1 89 ? -14.066 2.559 -10.817 1.00 68.56 89 ASP A CA 1
ATOM 738 C C . ASP A 1 89 ? -14.826 3.140 -9.613 1.00 68.56 89 ASP A C 1
ATOM 740 O O . ASP A 1 89 ? -15.057 4.350 -9.554 1.00 68.56 89 ASP A O 1
ATOM 744 N N . SER A 1 90 ? -15.241 2.308 -8.644 1.00 71.06 90 SER A N 1
ATOM 745 C CA . SER A 1 90 ? -15.857 2.806 -7.416 1.00 71.06 90 SER A CA 1
ATOM 746 C C . SER A 1 90 ? -14.973 3.896 -6.791 1.00 71.06 90 SER A C 1
ATOM 748 O O . SER A 1 90 ? -13.811 3.653 -6.434 1.00 71.06 90 SER A O 1
ATOM 750 N N . PRO A 1 91 ? -15.486 5.135 -6.679 1.00 56.97 91 PRO A N 1
ATOM 751 C CA . PRO A 1 91 ? -14.715 6.204 -6.085 1.00 56.97 91 PRO A CA 1
ATOM 752 C C . PRO A 1 91 ? -14.507 5.882 -4.602 1.00 56.97 91 PRO A C 1
ATOM 754 O O . PRO A 1 91 ? -15.452 5.556 -3.886 1.00 56.97 91 PRO A O 1
ATOM 757 N N . ASN A 1 92 ? -13.258 6.018 -4.153 1.00 64.56 92 ASN A N 1
ATOM 758 C CA . ASN A 1 92 ? -12.812 5.885 -2.762 1.00 64.56 92 ASN A CA 1
ATOM 759 C C . ASN A 1 92 ? -12.831 4.457 -2.186 1.00 64.56 92 ASN A C 1
ATOM 761 O O . ASN A 1 92 ? -13.550 4.157 -1.237 1.00 64.56 92 ASN A O 1
ATOM 765 N N . ARG A 1 93 ? -11.920 3.597 -2.669 1.00 79.31 93 ARG A N 1
ATOM 766 C CA . ARG A 1 93 ? -11.575 2.323 -1.995 1.00 79.31 93 ARG A CA 1
ATOM 767 C C . ARG A 1 93 ? -11.094 2.509 -0.547 1.00 79.31 93 ARG A C 1
ATOM 769 O O . ARG A 1 93 ? -11.183 1.576 0.246 1.00 79.31 93 ARG A O 1
ATOM 776 N N . PHE A 1 94 ? -10.568 3.690 -0.223 1.00 87.62 94 PHE A N 1
ATOM 777 C CA . PHE A 1 94 ? -10.073 4.059 1.099 1.00 87.62 94 PHE A CA 1
ATOM 778 C C . PHE A 1 94 ? -10.595 5.439 1.492 1.00 87.62 94 PHE A C 1
ATOM 780 O O . PHE A 1 94 ? -10.622 6.348 0.657 1.00 87.62 94 PHE A O 1
ATOM 787 N N . ASP A 1 95 ? -10.947 5.615 2.765 1.00 90.00 95 ASP A N 1
ATOM 788 C CA . ASP A 1 95 ? -11.212 6.936 3.324 1.00 90.00 95 ASP A CA 1
ATOM 789 C C . ASP A 1 95 ? -9.875 7.622 3.625 1.00 90.00 95 ASP A C 1
ATOM 791 O O . ASP A 1 95 ? -9.279 7.481 4.696 1.00 90.00 95 ASP A O 1
ATOM 795 N N . MET A 1 96 ? -9.373 8.359 2.634 1.00 89.44 96 MET A N 1
ATOM 796 C CA . MET A 1 96 ? -8.087 9.044 2.745 1.00 89.44 96 MET A CA 1
ATOM 797 C C . MET A 1 96 ? -8.093 10.129 3.823 1.00 89.44 96 MET A C 1
ATOM 799 O O . MET A 1 96 ? -7.050 10.385 4.421 1.00 89.44 96 MET A O 1
ATOM 803 N N . GLN A 1 97 ? -9.241 10.747 4.108 1.00 88.81 97 GLN A N 1
ATOM 804 C CA . GLN A 1 97 ? -9.329 11.763 5.151 1.00 88.81 97 GLN A CA 1
ATOM 805 C C . GLN A 1 97 ? -9.195 11.119 6.533 1.00 88.81 97 GLN A C 1
ATOM 807 O O . GLN A 1 97 ? -8.422 11.608 7.361 1.00 88.81 97 GLN A O 1
ATOM 812 N N . ALA A 1 98 ? -9.876 9.995 6.770 1.00 88.88 98 ALA A N 1
ATOM 813 C CA . ALA A 1 98 ? -9.736 9.232 8.006 1.00 88.88 98 ALA A CA 1
ATOM 814 C C . ALA A 1 98 ? -8.310 8.683 8.177 1.00 88.88 98 ALA A C 1
ATOM 816 O O . ALA A 1 98 ? -7.728 8.824 9.248 1.00 88.88 98 ALA A O 1
ATOM 817 N N . ILE A 1 99 ? -7.708 8.132 7.117 1.00 90.25 99 ILE A N 1
ATOM 818 C CA . ILE A 1 99 ? -6.336 7.597 7.157 1.00 90.25 99 ILE A CA 1
ATOM 819 C C . ILE A 1 99 ? -5.311 8.689 7.484 1.00 90.25 99 ILE A C 1
ATOM 821 O O . ILE A 1 99 ? -4.450 8.478 8.333 1.00 90.25 99 ILE A O 1
ATOM 825 N N . LEU A 1 100 ? -5.392 9.857 6.839 1.00 87.94 100 LEU A N 1
ATOM 826 C CA . LEU A 1 100 ? -4.426 10.944 7.049 1.00 87.94 100 LEU A CA 1
ATOM 827 C C . LEU A 1 100 ? -4.620 11.674 8.385 1.00 87.94 100 LEU A C 1
ATOM 829 O O . LEU A 1 100 ? -3.664 12.235 8.914 1.00 87.94 100 LEU A O 1
ATOM 833 N N . SER A 1 101 ? -5.842 11.682 8.925 1.00 87.88 101 SER A N 1
ATOM 834 C CA . SER A 1 101 ? -6.139 12.266 10.241 1.00 87.88 101 SER A CA 1
ATOM 835 C C . SER A 1 101 ? -5.931 11.290 11.402 1.00 87.88 101 SER A C 1
ATOM 837 O O . SER A 1 101 ? -5.926 11.712 12.562 1.00 87.88 101 SER A O 1
ATOM 839 N N . TYR A 1 102 ? -5.732 10.000 11.113 1.00 83.75 102 TYR A N 1
ATOM 840 C CA . TYR A 1 102 ? -5.502 8.990 12.131 1.00 83.75 102 TYR A CA 1
ATOM 841 C C . TYR A 1 102 ? -4.187 9.249 12.865 1.00 83.75 102 TYR A C 1
ATOM 843 O O . TYR A 1 102 ? -3.090 9.132 12.319 1.00 83.75 102 TYR A O 1
ATOM 851 N N . THR A 1 103 ? -4.309 9.561 14.150 1.00 76.06 103 THR A N 1
ATOM 852 C CA . THR A 1 103 ? -3.192 9.589 15.087 1.00 76.06 103 THR A CA 1
ATOM 853 C C . THR A 1 103 ? -3.358 8.395 16.010 1.00 76.06 103 THR A C 1
ATOM 855 O O . THR A 1 103 ? -4.383 8.249 16.679 1.00 76.06 103 THR A O 1
ATOM 858 N N . ALA A 1 104 ? -2.366 7.505 16.031 1.00 62.56 104 ALA A N 1
ATOM 859 C CA . ALA A 1 104 ? -2.331 6.463 17.041 1.00 62.56 104 ALA A CA 1
ATOM 860 C C . ALA A 1 104 ? -2.293 7.173 18.397 1.00 62.56 104 ALA A C 1
ATOM 862 O O . ALA A 1 104 ? -1.328 7.879 18.700 1.00 62.56 104 ALA A O 1
ATOM 863 N N . LYS A 1 105 ? -3.357 7.033 19.194 1.00 58.16 105 LYS A N 1
ATOM 864 C CA . LYS A 1 105 ? -3.301 7.418 20.599 1.00 58.16 105 LYS A CA 1
ATOM 865 C C . LYS A 1 105 ? -2.175 6.582 21.190 1.00 58.16 105 LYS A C 1
ATOM 867 O O . LYS A 1 105 ? -2.313 5.366 21.304 1.00 58.16 105 LYS A O 1
ATOM 872 N N . ASN A 1 106 ? -1.029 7.215 21.455 1.00 44.72 106 ASN A N 1
ATOM 873 C CA . ASN A 1 106 ? -0.004 6.629 22.306 1.00 44.72 106 ASN A CA 1
ATOM 874 C C . ASN A 1 106 ? -0.755 6.106 23.518 1.00 44.72 106 ASN A C 1
ATOM 876 O O . ASN A 1 106 ? -1.462 6.897 24.142 1.00 44.72 106 ASN A O 1
ATOM 880 N N . GLY A 1 107 ? -0.683 4.789 23.734 1.00 45.12 107 GLY A N 1
ATOM 881 C CA . GLY A 1 107 ? -1.448 4.112 24.767 1.00 45.12 107 GLY A CA 1
ATOM 882 C C . GLY A 1 107 ? -1.441 4.946 26.033 1.00 45.12 107 GLY A C 1
ATOM 883 O O . GLY A 1 107 ? -0.380 5.452 26.416 1.00 45.12 107 GLY A O 1
ATOM 884 N N . ASP A 1 108 ? -2.631 5.129 26.597 1.00 39.22 108 ASP A N 1
ATOM 885 C CA . ASP A 1 108 ? -2.825 5.637 27.941 1.00 39.22 108 ASP A CA 1
ATOM 886 C C . ASP A 1 108 ? -1.818 4.913 28.842 1.00 39.22 108 ASP A C 1
ATOM 888 O O . ASP A 1 108 ? -1.965 3.738 29.175 1.00 39.22 108 ASP A O 1
ATOM 892 N N . LYS A 1 109 ? -0.706 5.600 29.113 1.00 37.00 109 LYS A N 1
ATOM 893 C CA . LYS A 1 109 ? 0.225 5.244 30.168 1.00 37.00 109 LYS A CA 1
ATOM 894 C C . LYS A 1 109 ? -0.461 5.700 31.445 1.00 37.00 109 LYS A C 1
ATOM 896 O O . LYS A 1 109 ? -0.234 6.825 31.888 1.00 37.00 109 LYS A O 1
ATOM 901 N N . GLU A 1 110 ? -1.349 4.855 31.951 1.00 34.34 110 GLU A N 1
ATOM 902 C CA . GLU A 1 110 ? -1.500 4.699 33.397 1.00 34.34 110 GLU A CA 1
ATOM 903 C C . GLU A 1 110 ? -0.330 3.866 33.935 1.00 34.34 110 GLU A C 1
ATOM 905 O O . GLU A 1 110 ? 0.069 2.886 33.260 1.00 34.34 110 GLU A O 1
#

Foldseek 3Di:
DLLCLLQPPPSNDPPPDPDPVVVVVVVVVSVVVQVVQLVVLLQVLLQCLLPPPDPVSNVVSVVCVVVVVSNDDVVPDNPDDDDPPDPPPPPPPGPVVCSVPDDPPPPPPD

InterPro domains:
  IPR002513 Tn3 transposase DDE domain [PF01526] (2-82)